Protein AF-A0A7H4MM59-F1 (afdb_monomer_lite)

Structure (mmCIF, N/CA/C/O backbone):
data_AF-A0A7H4MM59-F1
#
_entry.id   AF-A0A7H4MM59-F1
#
loop_
_atom_site.group_PDB
_atom_site.id
_atom_site.type_symbol
_atom_site.label_atom_id
_atom_site.label_alt_id
_atom_site.label_comp_id
_atom_site.label_asym_id
_atom_site.label_entity_id
_atom_site.label_seq_id
_atom_site.pdbx_PDB_ins_code
_atom_site.Cartn_x
_atom_site.Cartn_y
_atom_site.Cartn_z
_atom_site.occupancy
_atom_site.B_iso_or_equiv
_atom_site.auth_seq_id
_atom_site.auth_comp_id
_atom_site.auth_asym_id
_atom_site.auth_atom_id
_atom_site.pdbx_PDB_model_num
ATOM 1 N N . MET A 1 1 ? 10.905 18.150 -3.642 1.00 69.25 1 MET A N 1
ATOM 2 C CA . MET A 1 1 ? 9.687 17.434 -4.095 1.00 69.25 1 MET A CA 1
ATOM 3 C C . MET A 1 1 ? 8.476 18.344 -4.367 1.00 69.25 1 MET A C 1
ATOM 5 O O . MET A 1 1 ? 7.407 17.833 -4.646 1.00 69.25 1 MET A O 1
ATOM 9 N N . HIS A 1 2 ? 8.609 19.679 -4.363 1.00 75.00 2 HIS A N 1
ATOM 10 C CA . HIS A 1 2 ? 7.481 20.617 -4.522 1.00 75.00 2 HIS A CA 1
ATOM 11 C C . HIS A 1 2 ? 6.719 20.503 -5.86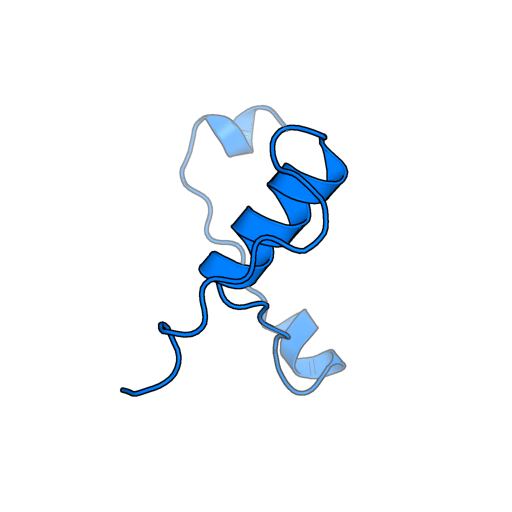1 1.00 75.00 2 HIS A C 1
ATOM 13 O O . HIS A 1 2 ? 5.524 20.769 -5.914 1.00 75.00 2 HIS A O 1
ATOM 19 N N . TYR A 1 3 ? 7.379 20.078 -6.944 1.00 80.38 3 TYR A N 1
ATOM 20 C CA . TYR A 1 3 ? 6.734 19.950 -8.256 1.00 80.38 3 TYR A CA 1
ATOM 21 C C . TYR A 1 3 ? 5.742 18.776 -8.336 1.00 80.38 3 TYR A C 1
ATOM 23 O O . TYR A 1 3 ? 4.752 18.886 -9.052 1.00 80.38 3 TYR A O 1
ATOM 31 N N . LEU A 1 4 ? 5.953 17.706 -7.555 1.00 81.38 4 LEU A N 1
ATOM 32 C CA . LEU A 1 4 ? 5.055 16.540 -7.503 1.00 81.38 4 LEU A CA 1
ATOM 33 C C . LEU A 1 4 ? 3.683 16.871 -6.896 1.0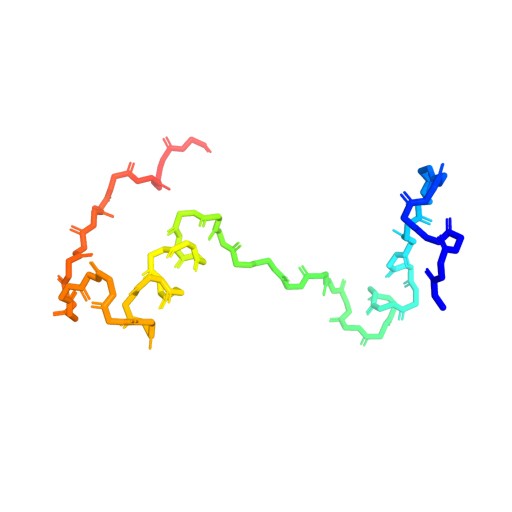0 81.38 4 LEU A C 1
ATOM 35 O O . LEU A 1 4 ? 2.722 16.153 -7.130 1.00 81.38 4 LEU A O 1
ATOM 39 N N . TRP A 1 5 ? 3.593 17.966 -6.138 1.00 82.31 5 TRP A N 1
ATOM 40 C CA . TRP A 1 5 ? 2.362 18.430 -5.490 1.00 82.31 5 TRP A CA 1
ATOM 41 C C . TRP A 1 5 ? 1.626 19.513 -6.288 1.00 82.31 5 TRP A C 1
ATOM 43 O O . TRP A 1 5 ? 0.539 19.929 -5.905 1.00 82.31 5 TRP A O 1
ATOM 53 N N . ARG A 1 6 ? 2.219 20.002 -7.385 1.00 88.25 6 ARG A N 1
ATOM 54 C CA . ARG A 1 6 ? 1.670 21.100 -8.201 1.00 88.25 6 ARG A CA 1
ATOM 55 C C . ARG A 1 6 ? 1.172 20.653 -9.565 1.00 88.25 6 ARG A C 1
ATOM 57 O O . ARG A 1 6 ? 0.407 21.377 -10.192 1.00 88.25 6 ARG A O 1
ATOM 64 N N . LEU A 1 7 ? 1.633 19.500 -10.035 1.00 90.12 7 LEU A N 1
ATOM 65 C CA . LEU A 1 7 ? 1.288 18.953 -11.337 1.00 90.12 7 LEU A CA 1
ATOM 66 C C . LEU A 1 7 ? 0.960 17.468 -11.178 1.00 90.12 7 LEU A C 1
ATOM 68 O O . LEU A 1 7 ? 1.674 16.777 -10.449 1.00 90.12 7 LEU A O 1
ATOM 72 N N . PRO A 1 8 ? -0.079 16.960 -11.861 1.00 88.06 8 PRO A N 1
ATOM 73 C CA . PRO A 1 8 ? -0.332 15.531 -11.892 1.00 88.06 8 PRO A CA 1
ATOM 74 C C . PRO A 1 8 ? 0.847 14.828 -12.570 1.00 88.06 8 PRO A C 1
ATOM 76 O O . PRO A 1 8 ? 1.228 15.163 -13.692 1.00 88.06 8 PRO A O 1
ATOM 79 N N . VAL A 1 9 ? 1.418 13.835 -11.892 1.00 87.56 9 VAL A N 1
ATOM 80 C CA . VAL A 1 9 ? 2.488 12.988 -12.428 1.00 87.56 9 VAL A CA 1
ATOM 81 C C . VAL A 1 9 ? 2.001 11.547 -12.434 1.00 87.56 9 VAL A C 1
ATOM 83 O O . VAL A 1 9 ? 1.477 11.053 -11.438 1.00 87.56 9 VAL A O 1
ATOM 86 N N . ARG A 1 10 ? 2.172 10.859 -13.566 1.00 87.44 10 ARG A N 1
ATOM 87 C CA . ARG A 1 10 ? 1.938 9.416 -13.653 1.00 87.44 10 ARG A CA 1
ATOM 88 C C . ARG A 1 10 ? 3.208 8.675 -13.267 1.00 87.44 10 ARG A C 1
ATOM 90 O O . ARG A 1 10 ? 4.215 8.761 -13.964 1.00 87.44 10 ARG A O 1
ATOM 97 N N . LEU A 1 11 ? 3.135 7.944 -12.162 1.00 86.69 11 LEU A N 1
ATOM 98 C CA . LEU A 1 11 ? 4.171 7.007 -11.754 1.00 86.69 11 LEU A CA 1
ATOM 99 C C . LEU A 1 11 ? 3.918 5.684 -12.473 1.00 86.69 11 LEU A C 1
ATOM 101 O O . LEU A 1 11 ? 2.862 5.081 -12.301 1.00 86.69 11 LEU A O 1
ATOM 105 N N . ARG A 1 12 ? 4.861 5.272 -13.321 1.00 91.38 12 ARG A N 1
ATOM 106 C CA . ARG A 1 12 ? 4.839 3.943 -13.939 1.00 91.38 12 ARG A CA 1
ATOM 107 C C . ARG A 1 12 ? 5.550 2.949 -13.026 1.00 91.38 12 ARG A C 1
ATOM 109 O O . ARG A 1 12 ? 6.521 3.310 -12.362 1.00 91.38 12 ARG A O 1
ATOM 116 N N . ASN A 1 13 ? 5.060 1.719 -13.017 1.00 93.88 13 ASN A N 1
ATOM 117 C CA . ASN A 1 13 ? 5.551 0.600 -12.216 1.00 93.88 13 ASN A CA 1
ATOM 118 C C . ASN A 1 13 ? 6.199 -0.495 -13.090 1.00 93.88 13 ASN A C 1
ATOM 120 O O . ASN A 1 13 ? 6.427 -1.595 -12.604 1.00 93.88 13 ASN A O 1
ATOM 124 N N . ASP A 1 14 ? 6.529 -0.206 -14.353 1.00 95.25 14 ASP A N 1
ATOM 125 C CA . ASP A 1 14 ? 7.064 -1.164 -15.332 1.00 95.25 14 ASP A CA 1
ATOM 126 C C . ASP A 1 14 ? 8.284 -1.919 -14.791 1.00 95.25 14 ASP A C 1
ATOM 128 O O . ASP A 1 14 ? 8.275 -3.140 -14.696 1.00 95.25 14 ASP A O 1
ATOM 132 N N . LYS A 1 15 ? 9.277 -1.187 -14.278 1.00 95.06 15 LYS A N 1
ATOM 133 C CA . LYS A 1 15 ? 10.478 -1.792 -13.678 1.00 95.06 15 LYS A CA 1
ATOM 134 C C . LYS A 1 15 ? 10.194 -2.621 -12.425 1.00 95.06 15 LYS A C 1
ATOM 136 O O . LYS A 1 15 ? 10.960 -3.524 -12.107 1.00 95.06 15 LYS A O 1
ATOM 141 N N . LEU A 1 16 ? 9.149 -2.270 -11.675 1.00 94.75 16 LEU A N 1
ATOM 142 C CA . LEU A 1 16 ? 8.764 -2.991 -10.463 1.00 94.75 16 LEU A CA 1
ATOM 143 C C . LEU A 1 16 ? 8.121 -4.326 -10.834 1.00 94.75 16 LEU A C 1
ATOM 145 O O . LEU A 1 16 ? 8.470 -5.349 -10.255 1.00 94.75 16 LEU A O 1
ATOM 149 N N . VAL A 1 17 ? 7.223 -4.308 -11.818 1.00 96.75 17 VAL A N 1
ATOM 150 C CA . VAL A 1 17 ? 6.574 -5.509 -12.346 1.00 96.75 17 VAL A CA 1
ATOM 151 C C . VAL A 1 17 ? 7.596 -6.419 -13.023 1.00 96.75 17 VAL A C 1
ATOM 153 O O . VAL A 1 17 ? 7.590 -7.611 -12.744 1.00 96.75 17 VAL A O 1
ATOM 156 N N . ASP A 1 18 ? 8.530 -5.879 -13.811 1.00 97.56 18 ASP A N 1
ATOM 157 C CA . ASP A 1 18 ? 9.611 -6.671 -14.420 1.00 97.56 18 ASP A CA 1
ATOM 158 C C . ASP A 1 18 ? 10.457 -7.408 -13.368 1.00 97.56 18 ASP A C 1
ATOM 160 O O . ASP A 1 18 ? 10.947 -8.509 -13.610 1.00 97.56 18 ASP A O 1
ATOM 164 N N . PHE A 1 19 ? 10.627 -6.804 -12.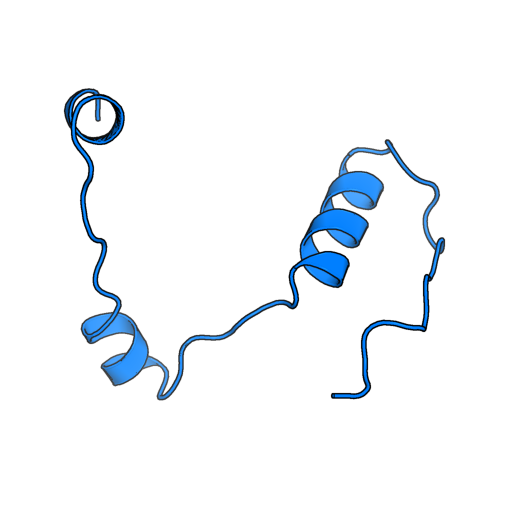188 1.00 96.88 19 PHE A N 1
ATOM 165 C CA . PHE A 1 19 ? 11.397 -7.382 -11.090 1.00 96.88 19 PHE A CA 1
ATOM 166 C C . PHE A 1 19 ? 10.588 -8.368 -10.230 1.00 96.88 19 PHE A C 1
ATOM 168 O O . PHE A 1 19 ? 11.106 -9.420 -9.860 1.00 96.88 19 PHE A O 1
ATOM 175 N N . LEU A 1 20 ? 9.336 -8.039 -9.891 1.00 96.06 20 LEU A N 1
ATOM 176 C CA . LEU A 1 20 ? 8.493 -8.820 -8.972 1.00 96.06 20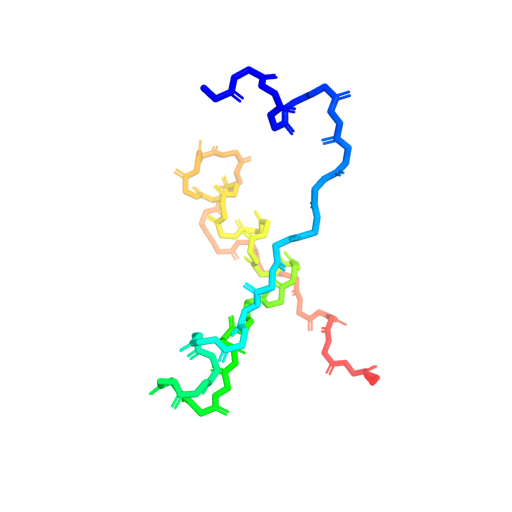 LEU A CA 1
ATOM 177 C C . LEU A 1 20 ? 7.559 -9.822 -9.673 1.00 96.06 20 LEU A C 1
ATOM 179 O O . LEU A 1 20 ? 6.966 -10.670 -9.010 1.00 96.06 20 LEU A O 1
ATOM 183 N N . GLY A 1 21 ? 7.382 -9.717 -10.988 1.00 96.88 21 GLY A N 1
ATOM 184 C CA . GLY A 1 21 ? 6.408 -10.466 -11.789 1.00 96.88 21 GLY A CA 1
ATOM 185 C C . GLY A 1 21 ? 4.993 -9.874 -11.762 1.00 96.88 21 GLY A C 1
ATOM 186 O O . GLY A 1 21 ? 4.304 -9.881 -12.779 1.00 96.88 21 GLY A O 1
ATOM 187 N N . ALA A 1 22 ? 4.563 -9.324 -10.626 1.00 94.31 22 ALA A N 1
ATOM 188 C CA . ALA A 1 22 ? 3.306 -8.595 -10.482 1.00 94.31 22 ALA A CA 1
ATOM 189 C C . ALA A 1 22 ? 3.424 -7.523 -9.393 1.00 94.31 22 ALA A C 1
ATOM 191 O O . ALA A 1 22 ? 4.239 -7.641 -8.476 1.00 94.31 22 ALA A O 1
ATOM 192 N N . GLU A 1 23 ? 2.595 -6.482 -9.476 1.00 94.00 23 GLU A N 1
ATOM 193 C CA . GLU A 1 23 ? 2.478 -5.512 -8.388 1.00 94.00 23 GLU A CA 1
ATOM 194 C C . GLU A 1 23 ? 1.627 -6.107 -7.253 1.00 94.00 23 GLU A C 1
ATOM 196 O O . GLU A 1 23 ? 0.474 -6.484 -7.482 1.00 94.00 23 GLU A O 1
ATOM 201 N N . PRO A 1 24 ? 2.161 -6.211 -6.023 1.00 90.88 24 PRO A N 1
ATOM 202 C CA . PRO A 1 24 ? 1.367 -6.643 -4.886 1.00 90.88 24 PRO A CA 1
ATOM 203 C C . PRO A 1 24 ? 0.368 -5.547 -4.500 1.00 90.88 24 PRO A C 1
ATOM 205 O O . PRO A 1 24 ? 0.750 -4.410 -4.223 1.00 90.88 24 PRO A O 1
ATOM 208 N N . HIS A 1 25 ? -0.911 -5.909 -4.422 1.00 92.38 25 HIS A N 1
ATOM 209 C CA . HIS A 1 25 ? -1.971 -5.016 -3.969 1.00 92.38 25 HIS A CA 1
ATOM 210 C C . HIS A 1 25 ? -2.553 -5.491 -2.641 1.00 92.38 25 HIS A C 1
ATOM 212 O O . HIS A 1 25 ? -2.970 -6.640 -2.504 1.00 92.38 25 HIS A O 1
ATOM 218 N N . THR A 1 26 ? -2.642 -4.574 -1.681 1.00 91.62 26 THR A N 1
ATOM 219 C CA . THR A 1 26 ? -3.498 -4.742 -0.505 1.00 91.62 26 THR A CA 1
ATOM 220 C C . THR A 1 26 ? -4.877 -4.176 -0.847 1.00 91.62 26 THR A C 1
ATOM 222 O O . THR A 1 26 ? -4.944 -3.010 -1.247 1.00 91.62 26 THR A O 1
ATOM 225 N N . PRO A 1 27 ? -5.974 -4.942 -0.697 1.00 94.62 27 PRO A N 1
ATOM 226 C CA . PRO A 1 27 ? -7.324 -4.416 -0.875 1.00 94.62 27 PRO A CA 1
ATOM 227 C C . PRO A 1 27 ? -7.542 -3.164 -0.026 1.00 94.62 27 PRO A C 1
ATOM 229 O O . PRO A 1 27 ? -7.105 -3.112 1.128 1.00 94.62 27 PRO A O 1
ATOM 232 N N . LEU A 1 28 ? -8.208 -2.156 -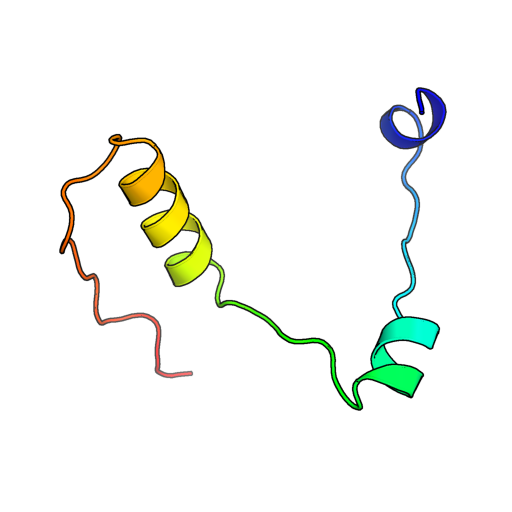0.594 1.00 92.62 28 LEU A N 1
ATOM 233 C CA . LEU A 1 28 ? -8.328 -0.839 0.035 1.00 92.62 28 LEU A CA 1
ATOM 234 C C . LEU A 1 28 ? -8.936 -0.931 1.437 1.00 92.62 28 LEU A C 1
ATOM 236 O O . LEU A 1 28 ? -8.389 -0.358 2.377 1.00 92.62 28 LEU A O 1
ATOM 240 N N . ASP A 1 29 ? -10.004 -1.709 1.590 1.00 93.25 29 ASP A N 1
ATOM 241 C CA . ASP A 1 29 ? -10.691 -1.871 2.871 1.00 93.25 29 ASP A CA 1
ATOM 242 C C . ASP A 1 29 ? -9.767 -2.469 3.936 1.00 93.25 29 ASP A C 1
ATOM 244 O O . ASP A 1 29 ? -9.712 -1.982 5.066 1.00 93.25 29 ASP A O 1
ATOM 248 N N . SER A 1 30 ? -8.959 -3.468 3.564 1.00 93.38 30 SER A N 1
ATOM 249 C CA . SER A 1 30 ? -7.950 -4.046 4.456 1.00 93.38 30 SER A CA 1
ATOM 250 C C . SER A 1 30 ? -6.855 -3.040 4.808 1.00 93.38 30 SER A C 1
ATOM 252 O O . SER A 1 30 ? -6.470 -2.942 5.973 1.00 93.38 30 SER A O 1
ATOM 254 N N . ALA A 1 31 ? -6.368 -2.273 3.828 1.00 94.81 31 ALA A N 1
ATOM 255 C CA . ALA A 1 31 ? -5.325 -1.274 4.041 1.00 94.81 31 ALA A CA 1
ATOM 256 C C . ALA A 1 31 ? -5.793 -0.164 4.994 1.00 94.81 31 ALA A C 1
ATOM 258 O O . ALA A 1 31 ? -5.079 0.187 5.936 1.00 94.81 31 ALA A O 1
ATOM 259 N N . VAL A 1 32 ? -7.007 0.357 4.793 1.00 94.69 32 VAL A N 1
ATOM 260 C CA . VAL A 1 32 ? -7.597 1.395 5.650 1.00 94.69 32 VAL A CA 1
ATOM 261 C C . VAL A 1 32 ? -7.819 0.859 7.061 1.00 94.69 32 VAL A C 1
ATOM 263 O O . VAL A 1 32 ? -7.407 1.504 8.028 1.00 94.69 32 VAL A O 1
ATOM 266 N N . LEU A 1 33 ? -8.401 -0.336 7.190 1.00 94.00 33 LEU A N 1
ATOM 267 C CA . LEU A 1 33 ? -8.670 -0.957 8.484 1.00 94.00 33 LEU A CA 1
ATOM 268 C C . LEU A 1 33 ? -7.388 -1.150 9.304 1.00 94.00 33 LEU A C 1
ATOM 270 O O . LEU A 1 33 ? -7.311 -0.686 10.443 1.00 94.00 33 LEU A O 1
ATOM 274 N N . GLN A 1 34 ? -6.374 -1.795 8.718 1.00 94.12 34 GLN A N 1
ATOM 275 C CA . GLN A 1 34 ? -5.097 -2.052 9.391 1.00 94.12 34 GLN A CA 1
ATOM 276 C C . GLN A 1 34 ? -4.389 -0.748 9.772 1.00 94.12 34 GLN A C 1
ATOM 278 O O . GLN A 1 34 ? -3.832 -0.646 10.866 1.00 94.12 34 GLN A O 1
ATOM 283 N N . THR A 1 35 ? -4.455 0.274 8.911 1.00 94.50 35 THR A N 1
ATOM 284 C CA . THR A 1 35 ? -3.876 1.595 9.198 1.00 94.50 35 THR A CA 1
ATOM 285 C C . THR A 1 35 ? -4.551 2.241 10.406 1.00 94.50 35 THR A C 1
ATOM 287 O O . THR A 1 35 ? -3.872 2.684 11.331 1.00 94.50 35 THR A O 1
ATOM 290 N N . LEU A 1 36 ? -5.885 2.263 10.444 1.00 95.19 36 LEU A N 1
ATOM 291 C CA . LEU A 1 36 ? -6.643 2.849 11.553 1.00 95.19 36 LEU A CA 1
ATOM 292 C C . LEU A 1 36 ? -6.440 2.085 12.868 1.00 95.19 36 LEU A C 1
ATOM 294 O O . LEU A 1 36 ? -6.373 2.711 13.926 1.00 95.19 36 LEU A O 1
ATOM 298 N N . GLN A 1 37 ? -6.293 0.760 12.811 1.00 94.94 37 GLN A N 1
ATOM 299 C CA . GLN A 1 37 ? -5.916 -0.049 13.973 1.00 94.94 37 GLN A CA 1
ATOM 300 C C . GLN A 1 37 ? -4.505 0.297 14.465 1.00 94.94 37 GLN A C 1
ATOM 302 O O . GLN A 1 37 ? -4.318 0.543 15.655 1.00 94.94 37 GLN A O 1
ATOM 307 N N . GLY A 1 38 ? -3.523 0.389 13.562 1.00 91.94 38 GLY A N 1
ATOM 308 C CA . GLY A 1 38 ? -2.146 0.765 13.901 1.00 91.94 38 GLY A CA 1
ATOM 309 C C . GLY A 1 38 ? -2.018 2.182 14.474 1.00 91.94 38 GLY A C 1
ATOM 310 O O . GLY A 1 38 ? -1.161 2.428 15.319 1.00 91.94 38 GLY A O 1
ATOM 311 N N . MET A 1 39 ? -2.901 3.099 14.067 1.00 96.25 39 MET A N 1
ATOM 312 C CA . MET A 1 39 ? -2.991 4.455 14.625 1.00 96.25 39 MET A CA 1
ATOM 313 C C . MET A 1 39 ? -3.805 4.538 15.928 1.00 96.25 39 MET A C 1
ATOM 315 O O . MET A 1 39 ? -3.909 5.618 16.506 1.00 96.25 39 MET A O 1
ATOM 319 N N . GLY A 1 40 ? -4.401 3.436 16.397 1.00 93.19 40 GLY A N 1
ATOM 320 C CA . GLY A 1 40 ? -5.251 3.421 17.592 1.00 93.19 40 GLY A CA 1
ATOM 321 C C . GLY A 1 40 ? -6.604 4.118 17.410 1.00 93.19 40 GLY A C 1
ATOM 322 O O . GLY A 1 40 ? -7.278 4.420 18.392 1.00 93.19 40 GLY A O 1
ATOM 323 N N . CYS A 1 41 ? -7.017 4.380 16.168 1.00 95.25 41 CYS A N 1
ATOM 324 C CA . CYS A 1 41 ? -8.325 4.956 15.852 1.00 95.25 41 CYS A CA 1
ATOM 325 C C . CYS A 1 41 ? -9.452 3.917 15.929 1.00 95.25 41 CYS A C 1
ATOM 327 O O . CYS A 1 41 ? -10.610 4.285 16.115 1.00 95.25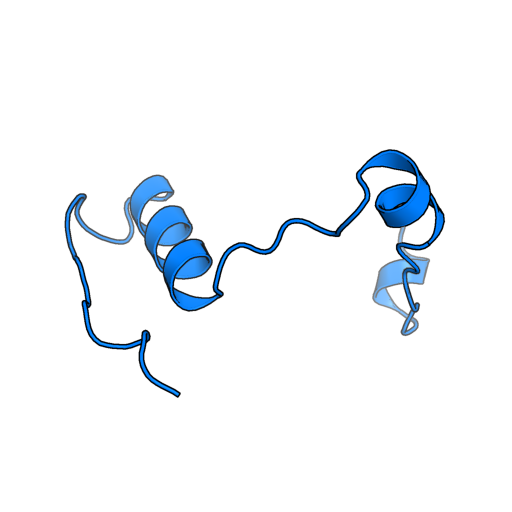 41 CYS A O 1
ATOM 329 N N . LEU A 1 42 ? -9.120 2.631 15.772 1.00 93.31 42 LEU A N 1
ATOM 330 C CA . LEU A 1 42 ? -10.042 1.501 15.883 1.00 93.31 42 LEU A CA 1
ATOM 331 C C . LEU A 1 42 ? -9.479 0.432 16.829 1.00 93.31 42 LEU A C 1
ATOM 333 O O . LEU A 1 42 ? -8.259 0.265 16.901 1.00 93.31 42 LEU A O 1
ATOM 337 N N . PRO A 1 43 ? -10.343 -0.333 17.524 1.00 87.75 43 PRO A N 1
ATOM 338 C CA . PRO A 1 43 ? -9.896 -1.462 18.326 1.00 87.75 43 PRO A CA 1
ATOM 339 C C . PRO A 1 43 ? -9.306 -2.568 17.439 1.00 87.75 43 PRO A C 1
ATOM 341 O O . PRO A 1 43 ? -9.786 -2.839 16.331 1.00 87.75 43 PRO A O 1
ATOM 344 N N . ALA A 1 44 ? -8.275 -3.243 17.950 1.00 76.38 44 ALA A N 1
ATOM 345 C CA . ALA A 1 44 ? -7.717 -4.424 17.305 1.00 76.38 44 ALA A CA 1
ATOM 346 C C . ALA A 1 44 ? -8.785 -5.532 17.247 1.00 76.38 44 ALA A C 1
ATOM 348 O O . ALA A 1 44 ? -9.341 -5.911 18.276 1.00 76.38 44 ALA A O 1
ATOM 349 N N . GLY A 1 45 ? -9.084 -6.032 16.044 1.00 68.38 45 GLY A N 1
ATOM 350 C CA . GLY A 1 45 ? -10.056 -7.115 15.832 1.00 68.38 45 GLY A CA 1
ATOM 351 C C . GLY A 1 45 ? -11.441 -6.694 15.325 1.00 68.38 45 GLY A C 1
ATOM 352 O O . GLY A 1 45 ? -12.302 -7.556 15.177 1.00 68.38 45 GLY A O 1
ATOM 353 N N . ALA A 1 46 ? -11.671 -5.413 15.012 1.00 63.25 46 ALA A N 1
ATOM 354 C CA . ALA A 1 46 ? -12.868 -4.992 14.277 1.00 63.25 46 ALA A CA 1
ATOM 355 C C . ALA A 1 46 ? -12.815 -5.526 12.831 1.00 63.25 46 ALA A C 1
ATOM 357 O O . ALA A 1 46 ? -12.214 -4.898 11.965 1.00 63.25 46 ALA A O 1
ATOM 358 N N . ILE A 1 47 ? -13.367 -6.713 12.573 1.00 60.69 47 ILE A N 1
ATOM 359 C CA . ILE A 1 47 ? -13.448 -7.297 11.226 1.00 60.69 47 ILE A CA 1
ATOM 360 C C . ILE A 1 47 ? -14.801 -6.957 10.584 1.00 60.69 47 ILE A C 1
ATOM 362 O O . ILE A 1 47 ? -15.843 -7.237 11.164 1.00 60.69 47 ILE A O 1
ATOM 366 N N . ASN A 1 48 ? -14.785 -6.385 9.377 1.00 59.38 48 ASN A N 1
ATOM 367 C CA . ASN A 1 48 ? -15.938 -6.378 8.470 1.00 59.38 48 ASN A CA 1
ATOM 368 C C . ASN A 1 48 ? -15.660 -7.426 7.388 1.00 59.38 48 ASN A C 1
ATOM 370 O O . ASN A 1 48 ? -14.664 -7.324 6.676 1.00 59.38 48 ASN A O 1
ATOM 374 N N . GLN A 1 49 ? -16.499 -8.457 7.311 1.00 54.47 49 GLN A N 1
ATOM 375 C CA . GLN A 1 49 ? -16.253 -9.668 6.518 1.00 54.47 49 GLN A CA 1
ATOM 376 C C . GLN A 1 49 ? -16.851 -9.633 5.096 1.00 54.47 49 GLN A C 1
ATOM 378 O O . GLN A 1 49 ? -16.835 -10.653 4.421 1.00 54.47 49 GLN A O 1
ATOM 383 N N . GLU A 1 50 ? -17.367 -8.498 4.614 1.00 53.22 50 GLU A N 1
ATOM 384 C CA . GLU A 1 50 ? -18.298 -8.498 3.466 1.00 53.22 50 GLU A CA 1
ATOM 385 C C . GLU A 1 50 ? -17.744 -8.017 2.110 1.00 53.22 50 GLU A C 1
ATOM 387 O O . GLU A 1 50 ? -18.461 -8.068 1.119 1.00 53.22 50 GLU A O 1
ATOM 392 N N . ALA A 1 51 ? -16.483 -7.598 1.987 1.00 49.31 51 ALA A N 1
ATOM 393 C CA . ALA A 1 51 ? -15.967 -7.051 0.719 1.00 49.31 51 ALA A CA 1
ATOM 394 C C . ALA A 1 51 ? -15.182 -8.075 -0.124 1.00 49.31 51 ALA A C 1
ATOM 396 O O . ALA A 1 51 ? -14.078 -7.799 -0.593 1.00 49.31 51 ALA A O 1
ATOM 397 N N . GLY A 1 52 ? -15.731 -9.281 -0.279 1.00 47.91 52 GLY A N 1
ATOM 398 C CA . GLY A 1 52 ? -15.072 -10.389 -0.968 1.00 47.91 52 GLY A CA 1
ATOM 399 C C . GLY A 1 52 ? -16.003 -11.251 -1.811 1.00 47.91 52 GLY A C 1
ATOM 400 O O . GLY A 1 52 ? -15.865 -12.464 -1.754 1.00 47.91 52 GLY A O 1
ATOM 401 N N . GLU A 1 53 ? -16.930 -10.661 -2.574 1.00 43.78 53 GLU A N 1
ATOM 402 C CA . GLU A 1 53 ? -17.580 -11.371 -3.688 1.00 43.78 53 GLU A CA 1
ATOM 403 C C . GLU A 1 53 ? -18.121 -10.400 -4.756 1.00 43.78 53 GLU A C 1
ATOM 405 O O . GLU A 1 53 ? -19.241 -9.899 -4.655 1.00 43.78 53 GLU A O 1
ATOM 410 N N . ALA A 1 54 ? -17.285 -10.109 -5.761 1.00 35.81 54 ALA A N 1
ATOM 411 C CA . ALA A 1 54 ? -17.655 -9.768 -7.142 1.00 35.81 54 ALA A CA 1
ATOM 412 C C . ALA A 1 54 ? -16.409 -9.819 -8.040 1.00 35.81 54 ALA A C 1
ATOM 414 O O . ALA A 1 54 ? -15.425 -9.112 -7.719 1.00 35.81 54 ALA A O 1
#

Radius of gyration: 16.35 Å; chains: 1; bounding box: 30×32×34 Å

Sequence (54 aa):
MHYLWRLPVRLRNDKLVDFLGAEPHTPLDSAVLQTLQGMGCLPAGAINQEAGEA

Foldseek 3Di:
DVVCVVDPDDDDCVVVCVVPVDDDDDPPVRVVVVVCCVVVVDPPPPDDDPPPDD

pLDDT: mean 84.08, std 16.08, range [35.81, 97.56]

Secondary structure (DSSP, 8-state):
-GGGGTS------HHHHHHHSS-----HHHHHHHHHHHTTSS-TT-----S---

Organism: Klebsiella variicola (NCBI:txid244366)